Protein AF-A0A7C1R5R1-F1 (afdb_monomer_lite)

pLDDT: mean 73.98, std 12.78, range [37.12, 89.31]

Sequence (81 aa):
MASKSESKEIPIQQLYLSSYQIAILEKLKEFGSLTRRELVNCLNLQKLKLITKYSKGVGKRGRPYVYFKIKEGIKIKEENL

Foldseek 3Di:
DPPPLAQDEDEPVVLPDDPLLVVVLVVCVVVVKDFCVSCVPVPVCVVVVQKDKDFDDQDPPRDTTIMIHGDPSYDHDHPDD

Structure (mmCIF, N/CA/C/O backbone):
data_AF-A0A7C1R5R1-F1
#
_entry.id   AF-A0A7C1R5R1-F1
#
loop_
_atom_site.group_PDB
_atom_site.id
_atom_site.type_symbol
_atom_site.label_atom_id
_atom_site.label_alt_id
_atom_site.label_comp_id
_atom_site.label_asym_id
_atom_site.label_entity_id
_atom_site.label_seq_id
_atom_site.pdbx_PDB_ins_code
_atom_site.Cartn_x
_atom_site.Cartn_y
_atom_site.Cartn_z
_atom_site.occupancy
_atom_site.B_iso_or_equiv
_atom_site.auth_seq_id
_atom_site.auth_comp_id
_atom_site.auth_asym_id
_atom_site.auth_atom_id
_atom_site.pdbx_PDB_model_num
ATOM 1 N N . MET A 1 1 ? -20.755 18.574 -12.278 1.00 37.12 1 MET A N 1
ATOM 2 C CA . MET A 1 1 ? -20.899 18.436 -10.812 1.00 37.12 1 MET A CA 1
ATOM 3 C C . MET A 1 1 ? -19.718 17.630 -10.290 1.00 37.12 1 MET A C 1
ATOM 5 O O . MET A 1 1 ? -19.711 16.419 -10.441 1.00 37.12 1 MET A O 1
ATOM 9 N N . ALA A 1 2 ? -18.677 18.288 -9.775 1.00 45.03 2 ALA A N 1
ATOM 10 C CA . ALA A 1 2 ? -17.570 17.591 -9.122 1.00 45.03 2 ALA A CA 1
ATOM 11 C C . ALA A 1 2 ? -18.012 17.250 -7.694 1.00 45.03 2 ALA A C 1
ATOM 13 O O . ALA A 1 2 ? -18.141 18.137 -6.851 1.00 45.03 2 ALA A O 1
ATOM 14 N N . SER A 1 3 ? -18.334 15.983 -7.446 1.00 49.16 3 SER A N 1
ATOM 15 C CA . SER A 1 3 ? -18.634 15.486 -6.105 1.00 49.16 3 SER A CA 1
ATOM 16 C C . SER A 1 3 ? -17.417 15.728 -5.211 1.00 49.16 3 SER A C 1
ATOM 18 O O . SER A 1 3 ? -16.351 15.169 -5.473 1.00 49.16 3 SER A O 1
ATOM 20 N N . LYS A 1 4 ? -17.569 16.575 -4.183 1.00 51.25 4 LYS A N 1
ATOM 21 C CA . LYS A 1 4 ? -16.579 16.768 -3.115 1.00 51.25 4 LYS A CA 1
ATOM 22 C C . LYS A 1 4 ? -16.181 15.386 -2.600 1.00 51.25 4 LYS A C 1
ATOM 24 O O . LYS A 1 4 ? -17.013 14.679 -2.043 1.00 51.25 4 LYS A O 1
ATOM 29 N N . SER A 1 5 ? -14.937 14.980 -2.834 1.00 53.97 5 SER A N 1
ATOM 30 C CA . SER A 1 5 ? -14.385 13.756 -2.264 1.00 53.97 5 SER A CA 1
ATOM 31 C C . SER A 1 5 ? -14.292 13.954 -0.754 1.00 53.97 5 SER A C 1
ATOM 33 O O . SER A 1 5 ? -13.323 14.534 -0.258 1.00 53.97 5 SER A O 1
ATOM 35 N N . GLU A 1 6 ? -15.337 13.552 -0.034 1.00 54.19 6 GLU A N 1
ATOM 36 C CA . GLU A 1 6 ? -15.352 13.534 1.423 1.00 54.19 6 GLU A CA 1
ATOM 37 C C . GLU A 1 6 ? -14.133 12.750 1.905 1.00 54.19 6 GLU A C 1
ATOM 39 O O . GLU A 1 6 ? -13.967 11.561 1.620 1.00 54.19 6 GLU A O 1
ATOM 44 N N . SER A 1 7 ? -13.229 13.464 2.572 1.00 58.81 7 SER A N 1
ATOM 45 C CA . SER A 1 7 ? -12.040 12.863 3.156 1.00 58.81 7 SER A CA 1
ATOM 46 C C . SER A 1 7 ? -12.505 12.008 4.327 1.00 58.81 7 SER A C 1
ATOM 48 O O . SER A 1 7 ? -13.004 12.552 5.309 1.00 58.81 7 SER A O 1
ATOM 50 N N . LYS A 1 8 ? -12.372 10.685 4.233 1.00 63.44 8 LYS A N 1
ATOM 51 C CA . LYS A 1 8 ? -12.628 9.803 5.371 1.00 63.44 8 LYS A CA 1
ATOM 52 C C . LYS A 1 8 ? -11.389 9.820 6.249 1.00 63.44 8 LYS A C 1
ATOM 54 O O . LYS A 1 8 ? -10.322 9.347 5.849 1.00 63.44 8 LYS A O 1
ATOM 59 N N . GLU A 1 9 ? -11.532 10.425 7.417 1.00 63.06 9 GLU A N 1
ATOM 60 C CA . GLU A 1 9 ? -10.520 10.381 8.460 1.00 63.06 9 GLU A CA 1
ATOM 61 C C . GLU A 1 9 ? -10.675 9.059 9.202 1.00 63.06 9 GLU A C 1
ATOM 63 O O . GLU A 1 9 ? -11.754 8.751 9.706 1.00 63.06 9 GLU A O 1
ATOM 68 N N . ILE A 1 10 ? -9.624 8.241 9.194 1.00 66.38 10 ILE A N 1
ATOM 69 C CA . ILE A 1 10 ? -9.629 6.949 9.882 1.00 66.38 10 ILE A CA 1
ATOM 70 C C . ILE A 1 10 ? -8.563 7.021 10.976 1.00 66.38 10 ILE A C 1
ATOM 72 O O . ILE A 1 10 ? -7.383 7.179 10.637 1.00 66.38 10 ILE A O 1
ATOM 76 N N . PRO A 1 11 ? -8.942 6.934 12.262 1.00 62.53 11 PRO A N 1
ATOM 77 C CA . PRO A 1 11 ? -7.970 6.885 13.343 1.00 62.53 11 PRO A CA 1
ATOM 78 C C . PRO A 1 11 ? -7.217 5.549 13.291 1.00 62.53 11 PRO A C 1
ATOM 80 O O . PRO A 1 11 ? -7.815 4.479 13.152 1.00 62.53 11 PRO A O 1
ATOM 83 N N . ILE A 1 12 ? -5.885 5.604 13.398 1.00 64.25 12 ILE A N 1
ATOM 84 C CA . ILE A 1 12 ? -4.999 4.425 13.303 1.00 64.25 12 ILE A CA 1
ATOM 85 C C . ILE A 1 12 ? -5.375 3.356 14.341 1.00 64.25 12 ILE A C 1
ATOM 87 O O . ILE A 1 12 ? -5.333 2.161 14.044 1.00 64.25 12 ILE A O 1
ATOM 91 N N . GLN A 1 13 ? -5.802 3.791 15.530 1.00 58.72 13 GLN A N 1
ATOM 92 C CA . GLN A 1 13 ? -6.145 2.936 16.668 1.00 58.72 13 GLN A CA 1
ATOM 93 C C . GLN A 1 13 ? -7.319 1.981 16.373 1.00 58.72 13 GLN A C 1
ATOM 95 O O . GLN A 1 13 ? -7.357 0.875 16.906 1.00 58.72 13 GLN A O 1
ATOM 100 N N . GLN A 1 14 ? -8.238 2.346 15.468 1.00 58.19 14 GLN A N 1
ATOM 101 C CA . GLN A 1 14 ? -9.391 1.506 15.108 1.00 58.19 14 GLN A CA 1
ATOM 102 C C . GLN A 1 14 ? -9.040 0.343 14.167 1.00 58.19 14 GLN A C 1
ATOM 104 O O . GLN A 1 14 ? -9.833 -0.584 14.012 1.00 58.19 14 GLN A O 1
ATOM 109 N N . LEU A 1 15 ? -7.875 0.374 13.513 1.00 66.38 15 LEU A N 1
ATOM 110 C CA . LEU A 1 15 ? -7.536 -0.577 12.449 1.00 66.38 15 LEU A CA 1
ATOM 111 C C . LEU A 1 15 ? -6.761 -1.816 12.935 1.00 66.38 15 LEU A C 1
ATOM 113 O O . LEU A 1 15 ? -6.464 -2.675 12.106 1.00 66.38 15 LEU A O 1
ATOM 117 N N . TYR A 1 16 ? -6.440 -1.924 14.236 1.00 69.94 16 TYR A N 1
ATOM 118 C CA . TYR A 1 16 ? -5.632 -3.016 14.819 1.00 69.94 16 TYR A CA 1
ATOM 119 C C . TYR A 1 16 ? -4.395 -3.358 13.964 1.00 69.94 16 TYR A C 1
ATOM 121 O O . TYR A 1 16 ? -4.098 -4.522 13.681 1.00 69.94 16 TYR A O 1
ATOM 129 N N . LEU A 1 17 ? -3.694 -2.326 13.484 1.00 73.81 17 LEU A N 1
ATOM 130 C CA . LEU A 1 17 ? -2.539 -2.504 12.610 1.00 73.81 17 LEU A CA 1
ATOM 131 C C . LEU A 1 17 ? -1.330 -2.993 13.409 1.00 73.81 17 LEU A C 1
ATOM 133 O O . LEU A 1 17 ? -1.053 -2.530 14.512 1.00 73.81 17 LEU A O 1
ATOM 137 N N . SER A 1 18 ? -0.568 -3.907 12.814 1.00 79.88 18 SER A N 1
ATOM 138 C CA . SER A 1 18 ? 0.736 -4.308 13.350 1.00 79.88 18 SER A CA 1
ATOM 139 C C . SER A 1 18 ? 1.731 -3.141 13.272 1.00 79.88 18 SER A C 1
ATOM 141 O O . SER A 1 18 ? 1.677 -2.350 12.329 1.00 79.88 18 SER A O 1
ATOM 143 N N . SER A 1 19 ? 2.700 -3.079 14.190 1.00 80.56 19 SER A N 1
ATOM 144 C CA . SER A 1 19 ? 3.807 -2.103 14.174 1.00 80.56 19 SER A CA 1
ATOM 145 C C . SER A 1 19 ? 4.507 -2.004 12.813 1.00 80.56 19 SER A C 1
ATOM 147 O O . SER A 1 19 ? 4.815 -0.916 12.336 1.00 80.56 19 SER A O 1
ATOM 149 N N . TYR A 1 20 ? 4.675 -3.133 12.122 1.00 80.06 20 TYR A N 1
ATOM 150 C CA . TYR A 1 20 ? 5.242 -3.165 10.775 1.00 80.06 20 TYR A CA 1
ATOM 151 C C . TYR A 1 20 ? 4.346 -2.477 9.727 1.00 80.06 20 TYR A C 1
ATOM 153 O O . TYR A 1 20 ? 4.834 -1.820 8.809 1.00 80.06 20 TYR A O 1
ATOM 161 N N . GLN A 1 21 ? 3.024 -2.618 9.850 1.00 77.56 21 GLN A N 1
ATOM 162 C CA . GLN A 1 21 ? 2.064 -1.972 8.950 1.00 77.56 21 GLN A CA 1
ATOM 163 C C . GLN A 1 21 ? 2.019 -0.458 9.178 1.00 77.56 21 GLN A C 1
ATOM 165 O O . GLN A 1 21 ? 1.890 0.285 8.206 1.00 77.56 21 GLN A O 1
ATOM 170 N N . ILE A 1 22 ? 2.175 -0.017 10.430 1.00 81.19 22 ILE A N 1
ATOM 171 C CA . ILE A 1 22 ? 2.302 1.400 10.797 1.00 81.19 22 ILE A CA 1
ATOM 172 C C . ILE A 1 22 ? 3.561 1.993 10.153 1.00 81.19 22 ILE A C 1
ATOM 174 O O . ILE A 1 22 ? 3.452 2.944 9.383 1.00 81.19 22 ILE A O 1
ATOM 178 N N . ALA A 1 23 ? 4.717 1.345 10.327 1.00 82.25 23 ALA A N 1
ATOM 179 C CA . ALA A 1 23 ? 5.979 1.794 9.735 1.00 82.25 23 ALA A CA 1
ATOM 180 C C . ALA A 1 23 ? 5.918 1.912 8.198 1.00 82.25 23 ALA A C 1
ATOM 182 O O . ALA A 1 23 ? 6.576 2.750 7.585 1.00 82.25 23 ALA A O 1
ATOM 183 N N . ILE A 1 24 ? 5.120 1.071 7.534 1.00 81.31 24 ILE A N 1
ATOM 184 C CA . ILE A 1 24 ? 4.916 1.173 6.086 1.00 81.31 24 ILE A CA 1
ATOM 185 C C . ILE A 1 24 ? 4.004 2.333 5.706 1.00 81.31 24 ILE A C 1
ATOM 187 O O . ILE A 1 24 ? 4.250 2.978 4.688 1.00 81.31 24 ILE A O 1
ATOM 191 N N . LEU A 1 25 ? 2.952 2.597 6.480 1.00 80.4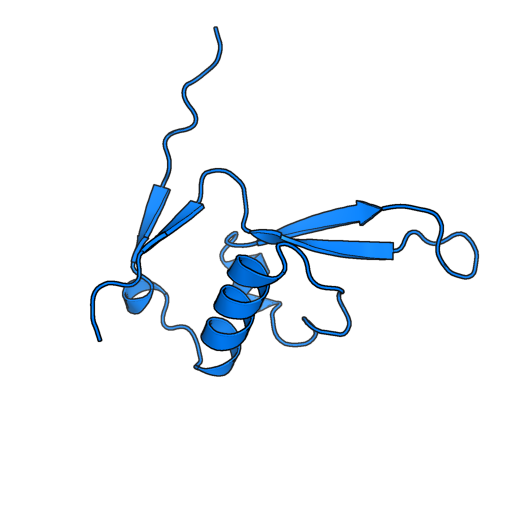4 25 LEU A N 1
ATOM 192 C CA . LEU A 1 25 ? 2.108 3.765 6.247 1.00 80.44 25 LEU A CA 1
ATOM 193 C C . LEU A 1 25 ? 2.907 5.057 6.410 1.00 80.44 25 LEU A C 1
ATOM 195 O O . LEU A 1 25 ? 2.767 5.944 5.574 1.00 80.44 25 LEU A O 1
ATOM 199 N N . GLU A 1 26 ? 3.782 5.132 7.409 1.00 82.50 26 GLU A N 1
ATOM 200 C CA . GLU A 1 26 ? 4.716 6.249 7.595 1.00 82.50 26 GLU A CA 1
ATOM 201 C C . GLU A 1 26 ? 5.638 6.415 6.386 1.00 82.50 26 GLU A C 1
ATOM 203 O O . GLU A 1 26 ? 5.676 7.485 5.783 1.00 82.50 26 GLU A O 1
ATOM 208 N N . LYS A 1 27 ? 6.278 5.334 5.923 1.00 84.00 27 LYS A N 1
ATOM 209 C CA . LYS A 1 27 ? 7.088 5.375 4.694 1.00 84.00 27 LYS A CA 1
ATOM 210 C C . LYS A 1 27 ? 6.276 5.794 3.467 1.00 84.00 27 LYS A C 1
ATOM 212 O O . LYS A 1 27 ? 6.778 6.509 2.610 1.00 84.00 27 LYS A O 1
ATOM 217 N N . LEU A 1 28 ? 5.019 5.370 3.349 1.00 83.00 28 LEU A N 1
ATOM 218 C CA . LEU A 1 28 ? 4.150 5.807 2.254 1.00 83.00 28 LEU A CA 1
ATOM 219 C C . LEU A 1 28 ? 3.765 7.287 2.364 1.00 83.00 28 LEU A C 1
ATOM 221 O O . LEU A 1 28 ? 3.589 7.919 1.326 1.00 83.00 28 LEU A O 1
ATOM 225 N N . LYS A 1 29 ? 3.637 7.837 3.579 1.00 82.44 29 LYS A N 1
ATOM 226 C CA . LYS A 1 29 ? 3.452 9.281 3.796 1.00 82.44 29 LYS A CA 1
ATOM 227 C C . LYS A 1 29 ? 4.708 10.057 3.388 1.00 82.44 29 LYS A C 1
ATOM 229 O O . LYS A 1 29 ? 4.582 11.070 2.713 1.00 82.44 29 LYS A O 1
ATOM 234 N N . GLU A 1 30 ? 5.888 9.568 3.763 1.00 83.56 30 GLU A N 1
ATOM 235 C CA . GLU A 1 30 ? 7.173 10.236 3.521 1.00 83.56 30 GLU A CA 1
ATOM 236 C C . GLU A 1 30 ? 7.608 10.168 2.047 1.00 83.56 30 GLU A C 1
ATOM 238 O O . GLU A 1 30 ? 7.863 11.191 1.417 1.00 83.56 30 GLU A O 1
ATOM 243 N N . PHE A 1 31 ? 7.641 8.967 1.460 1.00 83.12 31 PHE A N 1
ATOM 244 C CA . PHE A 1 31 ? 8.124 8.739 0.092 1.00 83.12 31 PHE A CA 1
ATOM 245 C C . PHE A 1 31 ? 7.020 8.840 -0.973 1.00 83.12 31 PHE A C 1
ATOM 247 O O . PHE A 1 31 ? 7.300 8.832 -2.174 1.00 83.12 31 PHE A O 1
ATOM 254 N N . GLY A 1 32 ? 5.747 8.873 -0.567 1.00 79.50 32 GLY A N 1
ATOM 255 C CA . GLY A 1 32 ? 4.573 8.958 -1.446 1.00 79.50 32 GLY A CA 1
ATOM 256 C C . GLY A 1 32 ? 4.222 7.663 -2.195 1.00 79.50 32 GLY A C 1
ATOM 257 O O . GLY A 1 32 ? 3.048 7.407 -2.480 1.00 79.50 32 GLY A O 1
ATOM 258 N N . SER A 1 33 ? 5.209 6.819 -2.510 1.00 81.19 33 SER A N 1
ATOM 259 C CA . SER A 1 33 ? 4.982 5.526 -3.157 1.00 81.19 33 SER A CA 1
ATOM 260 C C . SER A 1 33 ? 6.061 4.496 -2.852 1.00 81.19 33 SER A C 1
ATOM 262 O O . SER A 1 33 ? 7.236 4.837 -2.780 1.00 81.19 33 SER A O 1
ATOM 264 N N . LEU A 1 34 ? 5.662 3.228 -2.736 1.00 83.06 34 LEU A N 1
ATOM 265 C CA . LEU A 1 34 ? 6.576 2.103 -2.518 1.00 83.06 34 LEU A CA 1
ATOM 266 C C . LEU A 1 34 ? 6.342 0.990 -3.540 1.00 83.06 34 LEU A C 1
ATOM 268 O O . LEU A 1 34 ? 5.242 0.819 -4.078 1.00 83.06 34 LEU A O 1
ATOM 272 N N . THR A 1 35 ? 7.381 0.206 -3.803 1.00 81.38 35 THR A N 1
ATOM 273 C CA . THR A 1 35 ? 7.319 -0.958 -4.690 1.00 81.38 35 THR A CA 1
ATOM 274 C C . THR A 1 35 ? 6.727 -2.176 -3.985 1.00 81.38 35 THR A C 1
ATOM 276 O O . THR A 1 35 ? 6.770 -2.315 -2.764 1.00 81.38 35 THR A O 1
ATOM 279 N N . ARG A 1 36 ? 6.233 -3.149 -4.764 1.00 74.00 36 ARG A N 1
ATOM 280 C CA . ARG A 1 36 ? 5.738 -4.426 -4.212 1.00 74.00 36 ARG A CA 1
ATOM 281 C C . ARG A 1 36 ? 6.770 -5.148 -3.333 1.00 74.00 36 ARG A C 1
ATOM 283 O O . ARG A 1 36 ? 6.370 -5.826 -2.395 1.00 74.00 36 ARG A O 1
ATOM 290 N N . ARG A 1 37 ? 8.068 -5.026 -3.641 1.00 73.06 37 ARG A N 1
ATOM 291 C CA . ARG A 1 37 ? 9.149 -5.681 -2.883 1.00 73.06 37 ARG A CA 1
ATOM 292 C C . ARG A 1 37 ? 9.297 -5.090 -1.480 1.00 73.06 37 ARG A C 1
ATOM 294 O O . ARG A 1 37 ? 9.590 -5.823 -0.547 1.00 73.06 37 ARG A O 1
ATOM 301 N N . GLU A 1 38 ? 9.043 -3.797 -1.335 1.00 71.38 38 GLU A N 1
ATOM 302 C CA . GLU A 1 38 ? 9.033 -3.106 -0.040 1.00 71.38 38 GLU A CA 1
ATOM 303 C C . GLU A 1 38 ? 7.725 -3.354 0.731 1.00 71.38 38 GLU A C 1
ATOM 305 O O . GLU A 1 38 ? 7.677 -3.190 1.943 1.00 71.38 38 GLU A O 1
ATOM 310 N N . LEU A 1 39 ? 6.677 -3.811 0.033 1.00 71.94 39 LEU A N 1
ATOM 311 C CA . LEU A 1 39 ? 5.314 -4.011 0.537 1.00 71.94 39 LEU A CA 1
ATOM 312 C C . LEU A 1 39 ? 4.894 -5.483 0.673 1.00 71.94 39 LEU A C 1
ATOM 314 O O . LEU A 1 39 ? 3.699 -5.767 0.784 1.00 71.94 39 LEU A O 1
ATOM 318 N N . VAL A 1 40 ? 5.836 -6.432 0.652 1.00 65.00 40 VAL A N 1
ATOM 319 C CA . VAL A 1 40 ? 5.549 -7.884 0.585 1.00 65.00 40 VAL A CA 1
ATOM 320 C C . VAL A 1 40 ? 4.574 -8.354 1.677 1.00 65.00 40 VAL A C 1
ATOM 322 O O . VAL A 1 40 ? 3.742 -9.218 1.410 1.00 65.00 40 VAL A O 1
ATOM 325 N N . ASN A 1 41 ? 4.576 -7.714 2.850 1.00 62.41 41 ASN A N 1
ATOM 326 C CA . ASN A 1 41 ? 3.717 -8.072 3.985 1.00 62.41 41 ASN A CA 1
ATOM 327 C C . ASN A 1 41 ? 2.457 -7.187 4.147 1.00 62.41 41 ASN A C 1
ATOM 329 O O . ASN A 1 41 ? 1.722 -7.320 5.124 1.00 62.41 41 ASN A O 1
ATOM 333 N N . CYS A 1 42 ? 2.150 -6.308 3.187 1.00 63.12 42 CYS A N 1
ATOM 334 C CA . CYS A 1 42 ? 1.049 -5.334 3.282 1.00 63.12 42 CYS A CA 1
ATOM 335 C C . CYS A 1 42 ? -0.243 -5.722 2.562 1.00 63.12 42 CYS A C 1
ATOM 337 O O . CYS A 1 42 ? -1.113 -4.872 2.355 1.00 63.12 42 CYS A O 1
ATOM 339 N N . LEU A 1 43 ? -0.428 -7.008 2.247 1.00 66.94 43 LEU A N 1
ATOM 340 C CA . LEU A 1 43 ? -1.699 -7.536 1.730 1.00 66.94 43 LEU A CA 1
ATOM 341 C C . LEU A 1 43 ? -2.901 -7.096 2.581 1.00 66.94 43 LEU A C 1
ATOM 343 O O . LEU A 1 43 ? -3.967 -6.811 2.040 1.00 66.94 43 LEU A O 1
ATOM 347 N N . ASN A 1 44 ? -2.718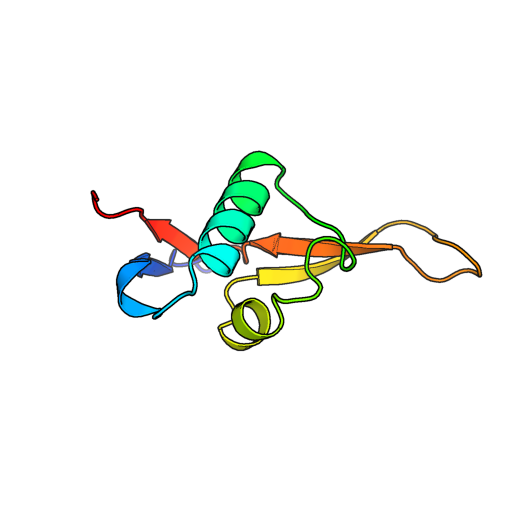 -6.966 3.896 1.00 71.94 44 ASN A N 1
ATOM 348 C CA . ASN A 1 44 ? -3.767 -6.517 4.80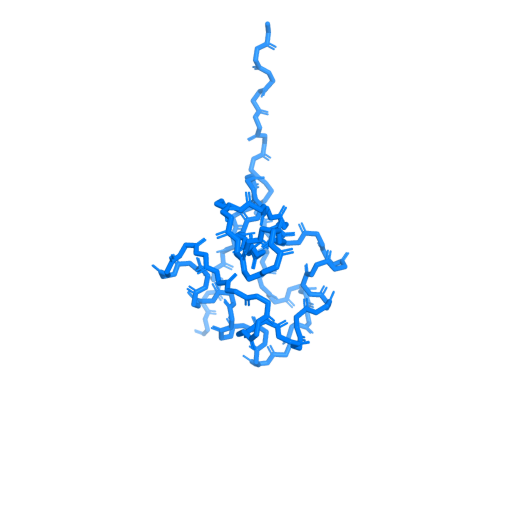8 1.00 71.94 44 ASN A CA 1
ATOM 349 C C . ASN A 1 44 ? -4.134 -5.036 4.609 1.00 71.94 44 ASN A C 1
ATOM 351 O O . ASN A 1 44 ? -5.319 -4.720 4.580 1.00 71.94 44 ASN A O 1
ATOM 355 N N . LEU A 1 45 ? -3.170 -4.142 4.347 1.00 75.38 45 LEU A N 1
ATOM 356 C CA . LEU A 1 45 ? -3.454 -2.726 4.051 1.00 75.38 45 LEU A CA 1
ATOM 357 C C . LEU A 1 45 ? -4.251 -2.563 2.749 1.00 75.38 45 LEU A C 1
ATOM 359 O O . LEU A 1 45 ? -5.130 -1.705 2.647 1.00 75.38 45 LEU A O 1
ATOM 363 N N . GLN A 1 46 ? -3.973 -3.413 1.755 1.00 77.06 46 GLN A N 1
ATOM 364 C CA . GLN A 1 46 ? -4.742 -3.437 0.514 1.00 77.06 46 GLN A CA 1
ATOM 365 C C . GLN A 1 46 ? -6.164 -3.978 0.738 1.00 77.06 46 GLN A C 1
ATOM 367 O O . GLN A 1 46 ? -7.118 -3.406 0.210 1.00 77.06 46 GLN A O 1
ATOM 372 N N . LYS A 1 47 ? -6.328 -5.038 1.544 1.00 78.12 47 LYS A N 1
ATOM 373 C CA . LYS A 1 47 ? -7.650 -5.574 1.928 1.00 78.12 47 LYS A CA 1
ATOM 374 C C . LYS A 1 47 ? -8.494 -4.538 2.677 1.00 78.12 47 LYS A C 1
ATOM 376 O O . LYS A 1 47 ? -9.678 -4.403 2.387 1.00 78.12 47 LYS A O 1
ATOM 381 N N . LEU A 1 48 ? -7.865 -3.755 3.554 1.00 78.25 48 LEU A N 1
ATOM 382 C CA . LEU A 1 48 ? -8.479 -2.635 4.279 1.00 78.25 48 LEU A CA 1
ATOM 383 C C . LEU A 1 48 ? -8.765 -1.410 3.389 1.00 78.25 48 LEU A C 1
ATOM 385 O O . LEU A 1 48 ? -9.303 -0.415 3.863 1.00 78.25 48 LEU A O 1
ATOM 389 N N . LYS A 1 49 ? -8.435 -1.469 2.090 1.00 81.56 49 LYS A N 1
ATOM 390 C CA . LYS A 1 49 ? -8.644 -0.395 1.102 1.00 81.56 49 LYS A CA 1
ATOM 391 C C . LYS A 1 49 ? -7.946 0.928 1.461 1.00 81.56 49 LYS A C 1
ATOM 393 O O . LYS A 1 49 ? -8.362 1.974 0.965 1.00 81.56 49 LYS A O 1
ATOM 398 N N . LEU A 1 50 ? -6.874 0.874 2.260 1.00 82.31 50 LEU A N 1
ATOM 399 C CA . LEU A 1 50 ? -6.087 2.043 2.686 1.00 82.31 50 LEU A CA 1
ATOM 400 C C . LEU A 1 50 ? -5.091 2.503 1.615 1.00 82.31 50 LEU A C 1
ATOM 402 O O . LEU A 1 50 ? -4.791 3.689 1.490 1.00 82.31 50 LEU A O 1
ATOM 406 N N . ILE A 1 51 ? -4.600 1.557 0.817 1.00 85.94 51 ILE A N 1
ATOM 407 C CA . ILE A 1 51 ? -3.634 1.795 -0.257 1.00 85.94 51 ILE A CA 1
ATOM 408 C C . ILE A 1 51 ? -4.212 1.387 -1.612 1.00 85.94 51 ILE A C 1
ATOM 410 O O . ILE A 1 51 ? -5.064 0.502 -1.715 1.00 85.94 51 ILE A O 1
ATOM 414 N N . THR A 1 52 ? -3.722 2.018 -2.673 1.00 87.19 52 THR A N 1
ATOM 415 C CA . THR A 1 52 ? -4.079 1.728 -4.064 1.00 87.19 52 THR A CA 1
ATOM 416 C C . THR A 1 52 ? -2.848 1.348 -4.866 1.00 87.19 52 THR A C 1
ATOM 418 O O . THR A 1 52 ? -1.771 1.909 -4.679 1.00 87.19 52 THR A O 1
ATOM 421 N N . LYS A 1 53 ? -3.020 0.376 -5.763 1.00 89.00 53 LYS A N 1
ATOM 422 C CA . LYS A 1 53 ? -1.987 -0.094 -6.687 1.00 89.00 53 LYS A CA 1
ATOM 423 C C . LYS A 1 53 ? -2.049 0.716 -7.977 1.00 89.00 53 LYS A C 1
ATOM 425 O O . LYS A 1 53 ? -3.134 0.883 -8.528 1.00 89.00 53 LYS A O 1
ATOM 430 N N . TYR A 1 54 ? -0.899 1.111 -8.505 1.00 89.19 54 TYR A N 1
ATOM 431 C CA . TYR A 1 54 ? -0.782 1.669 -9.850 1.00 89.19 54 TYR A CA 1
ATOM 432 C C . TYR A 1 54 ? 0.479 1.150 -10.545 1.00 89.19 54 TYR A C 1
ATOM 434 O O . TYR A 1 54 ? 1.416 0.664 -9.909 1.00 89.19 54 TYR A O 1
ATOM 442 N N . SER A 1 55 ? 0.479 1.205 -11.873 1.00 89.12 55 SER A N 1
ATOM 443 C CA . SER A 1 55 ? 1.594 0.768 -12.710 1.00 89.12 55 SER A CA 1
ATOM 444 C C . SER A 1 55 ? 2.219 1.960 -13.418 1.00 89.12 55 SER A C 1
ATOM 446 O O . SER A 1 55 ? 1.493 2.806 -13.937 1.00 89.12 55 SER A O 1
ATOM 448 N N . LYS A 1 56 ? 3.551 2.024 -13.464 1.00 87.94 56 LYS A N 1
ATOM 449 C CA . LYS A 1 56 ? 4.279 3.105 -14.139 1.00 87.94 56 LYS A CA 1
ATOM 450 C C . LYS A 1 56 ? 5.456 2.555 -14.941 1.00 87.94 56 LYS A C 1
ATOM 452 O O . LYS A 1 56 ? 6.212 1.719 -14.450 1.00 87.94 56 LYS A O 1
ATOM 457 N N . GLY A 1 57 ? 5.614 3.081 -16.156 1.00 85.75 57 GLY A N 1
ATOM 458 C CA . GLY A 1 57 ? 6.733 2.781 -17.050 1.00 85.75 57 GLY A CA 1
ATOM 459 C C . GLY A 1 57 ? 6.759 1.342 -17.570 1.00 85.75 57 GLY A C 1
ATOM 460 O O . GLY A 1 57 ? 5.851 0.549 -17.321 1.00 85.75 57 GLY A O 1
ATOM 461 N N . VAL A 1 58 ? 7.833 1.013 -18.287 1.00 85.88 58 VAL A N 1
ATOM 462 C CA . VAL A 1 58 ? 8.118 -0.338 -18.783 1.00 85.88 58 VAL A CA 1
ATOM 463 C C . VAL A 1 58 ? 9.225 -0.935 -17.923 1.00 85.88 58 VAL A C 1
ATOM 465 O O . VAL A 1 58 ? 10.317 -0.382 -17.823 1.00 85.88 58 VAL A O 1
ATOM 468 N N . GLY A 1 59 ? 8.934 -2.047 -17.258 1.00 80.06 59 GLY A N 1
ATOM 469 C CA . GLY A 1 59 ? 9.913 -2.812 -16.495 1.00 80.06 59 GLY A CA 1
ATOM 470 C C . GLY A 1 59 ? 10.453 -4.003 -17.284 1.00 80.06 59 GLY A C 1
ATOM 471 O O . GLY A 1 59 ? 10.273 -4.132 -18.498 1.00 80.06 59 GLY A O 1
ATOM 472 N N . LYS A 1 60 ? 11.152 -4.903 -16.584 1.00 83.81 60 LYS A N 1
ATOM 473 C CA . LYS A 1 60 ? 11.816 -6.052 -17.215 1.00 83.81 60 LYS A CA 1
ATOM 474 C C . LYS A 1 60 ? 10.813 -6.938 -17.962 1.00 83.81 60 LYS A C 1
ATOM 476 O O . LYS A 1 60 ? 9.730 -7.233 -17.456 1.00 83.81 60 LYS A O 1
ATOM 481 N N . ARG A 1 61 ? 11.221 -7.422 -19.142 1.00 86.94 61 ARG A N 1
ATOM 482 C CA . ARG A 1 61 ? 10.419 -8.308 -20.011 1.00 86.94 61 ARG A CA 1
ATOM 483 C C . ARG A 1 61 ? 9.070 -7.695 -20.428 1.00 86.94 61 ARG A C 1
ATOM 485 O O . ARG A 1 61 ? 8.079 -8.410 -20.527 1.00 86.94 61 ARG A O 1
ATOM 492 N N . GLY A 1 62 ? 9.013 -6.371 -20.589 1.00 85.38 62 GLY A N 1
ATOM 493 C CA . GLY A 1 62 ? 7.798 -5.654 -20.995 1.00 85.38 62 GLY A CA 1
ATOM 494 C C . GLY A 1 62 ? 6.729 -5.532 -19.904 1.00 85.38 62 GLY A C 1
ATOM 495 O O . GLY A 1 62 ? 5.637 -5.043 -20.171 1.00 85.38 62 GLY A O 1
ATOM 496 N N . ARG A 1 63 ? 7.011 -5.962 -18.666 1.00 83.88 63 ARG A N 1
ATOM 497 C CA . ARG A 1 63 ? 6.059 -5.851 -17.552 1.00 83.88 63 ARG A CA 1
ATOM 498 C C . ARG A 1 63 ? 6.247 -4.519 -16.836 1.00 83.88 63 ARG A C 1
ATOM 500 O O . ARG A 1 63 ? 7.375 -4.229 -16.453 1.00 83.88 63 ARG A O 1
ATOM 507 N N . PRO A 1 64 ? 5.194 -3.723 -16.604 1.00 89.31 64 PRO A N 1
ATOM 508 C CA . PRO A 1 64 ? 5.336 -2.428 -15.948 1.00 89.31 64 PRO A CA 1
ATOM 509 C C . PRO A 1 64 ? 5.751 -2.572 -14.479 1.00 89.31 64 PRO A C 1
ATOM 511 O O . PRO A 1 64 ? 5.447 -3.578 -13.827 1.00 89.31 64 PRO A O 1
ATOM 514 N N . TYR A 1 65 ? 6.412 -1.548 -13.934 1.00 86.50 65 TYR A N 1
ATOM 515 C CA . TYR A 1 65 ? 6.686 -1.493 -12.500 1.00 86.50 65 TYR A CA 1
ATOM 516 C C . TYR A 1 65 ? 5.397 -1.220 -11.733 1.00 86.50 65 TYR A C 1
ATOM 518 O O . TYR A 1 65 ? 4.571 -0.403 -12.142 1.00 86.50 65 TYR A O 1
ATOM 526 N N . VAL A 1 66 ? 5.231 -1.925 -10.616 1.00 87.06 66 VAL A N 1
ATOM 527 C CA . VAL A 1 66 ? 4.039 -1.847 -9.773 1.00 87.06 66 VAL A CA 1
ATOM 528 C C . VAL A 1 66 ? 4.388 -1.138 -8.478 1.00 87.06 66 VAL A C 1
ATOM 530 O O . VAL A 1 66 ? 5.266 -1.584 -7.733 1.00 87.06 66 VAL A O 1
ATOM 533 N N . TYR A 1 67 ? 3.640 -0.078 -8.214 1.00 87.44 67 TYR A N 1
ATOM 534 C CA . TYR A 1 67 ? 3.769 0.769 -7.044 1.00 87.44 67 TYR A CA 1
ATOM 535 C C . TYR A 1 67 ? 2.456 0.808 -6.276 1.00 87.44 67 TYR A C 1
ATOM 537 O O . TYR A 1 67 ? 1.382 0.497 -6.808 1.00 87.44 67 TYR A O 1
ATOM 545 N N . PHE A 1 68 ? 2.548 1.221 -5.022 1.00 87.62 68 PHE A N 1
ATOM 546 C CA . PHE A 1 68 ? 1.395 1.488 -4.187 1.00 87.62 68 PHE A CA 1
ATOM 547 C C . PHE A 1 68 ? 1.520 2.866 -3.559 1.00 87.62 68 PHE A C 1
ATOM 549 O O . PHE A 1 68 ? 2.616 3.288 -3.198 1.00 87.62 68 PHE A O 1
ATOM 556 N N . LYS A 1 69 ? 0.380 3.536 -3.423 1.00 87.94 69 LYS A N 1
ATOM 557 C CA . LYS A 1 69 ? 0.234 4.824 -2.741 1.00 87.94 69 LYS A CA 1
ATOM 558 C C . LYS A 1 69 ? -0.954 4.783 -1.789 1.00 87.94 69 LYS A C 1
ATOM 560 O O . LYS A 1 69 ? -1.852 3.952 -1.964 1.00 87.94 69 LYS A O 1
ATOM 565 N N . ILE A 1 70 ? -0.991 5.691 -0.816 1.00 86.75 70 ILE A N 1
ATOM 566 C CA . ILE A 1 70 ? -2.184 5.893 0.018 1.00 86.75 70 ILE A CA 1
ATOM 567 C C . ILE A 1 70 ? -3.356 6.261 -0.897 1.00 86.75 70 ILE A C 1
ATOM 569 O O . ILE A 1 70 ? -3.203 7.002 -1.871 1.00 86.75 70 ILE A O 1
ATOM 573 N N . LYS A 1 71 ? -4.521 5.667 -0.638 1.00 85.75 71 LYS A N 1
ATOM 574 C CA . LYS A 1 71 ? -5.720 5.927 -1.428 1.00 85.75 71 LYS A CA 1
ATOM 575 C C . LYS A 1 71 ? -6.156 7.382 -1.250 1.00 85.75 71 LYS A C 1
ATOM 577 O O . LYS A 1 71 ? -6.263 7.873 -0.130 1.00 85.75 71 LYS A O 1
ATOM 582 N N . GLU A 1 72 ? -6.453 8.047 -2.360 1.00 80.19 72 GLU A N 1
ATOM 583 C CA . GLU A 1 72 ? -6.968 9.417 -2.348 1.00 80.19 72 GLU A CA 1
ATOM 584 C C . GLU A 1 72 ? -8.268 9.506 -1.534 1.00 80.19 72 GLU A C 1
ATOM 586 O O . GLU A 1 72 ? -9.135 8.632 -1.618 1.00 80.19 72 GLU A O 1
ATOM 591 N N . GLY A 1 73 ? -8.375 10.551 -0.710 1.00 70.44 73 GLY A N 1
ATOM 592 C CA . GLY A 1 73 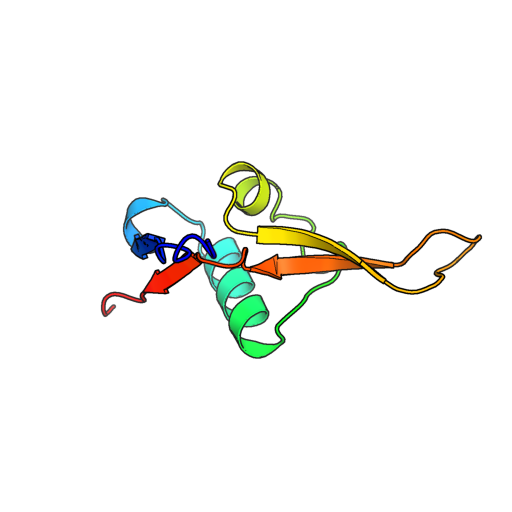? -9.498 10.753 0.206 1.00 70.44 73 GLY A CA 1
ATOM 593 C C . GLY A 1 73 ? -9.373 10.042 1.557 1.00 70.44 73 GLY A C 1
ATOM 594 O O . GLY A 1 73 ? 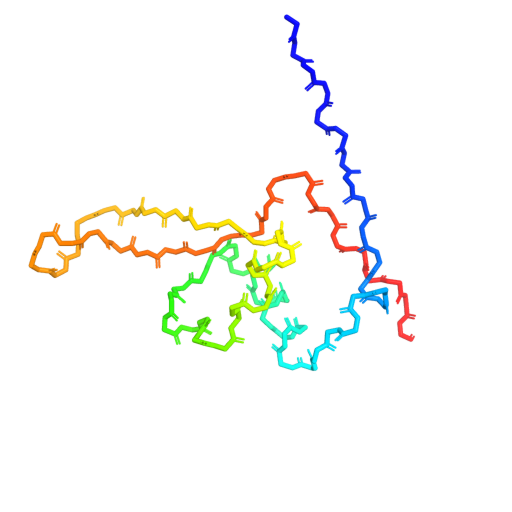-10.254 10.217 2.392 1.00 70.44 73 GLY A O 1
ATOM 595 N N . ILE A 1 74 ? -8.301 9.282 1.813 1.00 71.94 74 ILE A N 1
ATOM 596 C CA . ILE A 1 74 ? -8.008 8.747 3.149 1.00 71.94 74 ILE A CA 1
ATOM 597 C C . ILE A 1 74 ? -6.982 9.650 3.827 1.00 71.94 74 ILE A C 1
ATOM 599 O O . ILE A 1 74 ? -5.849 9.774 3.364 1.00 71.94 74 ILE A O 1
ATOM 603 N N . LYS A 1 75 ? -7.383 10.269 4.938 1.00 66.75 75 LYS A N 1
ATOM 604 C CA . LYS A 1 75 ? -6.474 11.000 5.825 1.00 66.75 75 LYS A CA 1
ATOM 605 C C . LYS A 1 75 ? -6.284 10.173 7.088 1.00 66.75 75 LYS A C 1
ATOM 607 O O . LYS A 1 75 ? -7.226 9.942 7.839 1.00 66.75 75 LYS A O 1
ATOM 612 N N . ILE A 1 76 ? -5.065 9.690 7.285 1.00 66.75 76 ILE A N 1
ATOM 613 C CA . ILE A 1 76 ? -4.699 8.898 8.456 1.00 66.75 76 ILE A CA 1
ATOM 614 C C . ILE A 1 76 ? -4.243 9.883 9.530 1.00 66.75 76 ILE A C 1
ATOM 616 O O . ILE A 1 76 ? -3.142 10.432 9.424 1.00 66.75 76 ILE A O 1
ATOM 620 N N . LYS A 1 77 ? -5.105 10.133 10.520 1.00 63.06 77 LYS A N 1
ATOM 621 C CA . LYS A 1 77 ? -4.773 10.952 11.688 1.00 63.06 77 LYS A CA 1
ATOM 622 C C . LYS A 1 77 ? -4.033 10.089 12.707 1.00 63.06 77 LYS A C 1
ATOM 624 O O . LYS A 1 77 ? -4.522 9.033 13.106 1.00 63.06 77 LYS A O 1
ATOM 629 N N . GLU A 1 78 ? -2.846 10.543 13.086 1.00 57.94 78 GLU A N 1
ATOM 630 C CA . GLU A 1 78 ? -2.180 10.097 14.306 1.00 57.94 78 GLU A CA 1
ATOM 631 C C . GLU A 1 78 ? -2.872 10.834 15.449 1.00 57.94 78 GLU A C 1
ATOM 633 O O . GLU A 1 78 ? -2.658 12.026 15.651 1.00 57.94 78 GLU A O 1
ATOM 638 N N . GLU A 1 79 ? -3.806 10.165 16.120 1.00 51.94 79 GLU A N 1
ATOM 639 C CA . GLU A 1 79 ? -4.262 10.6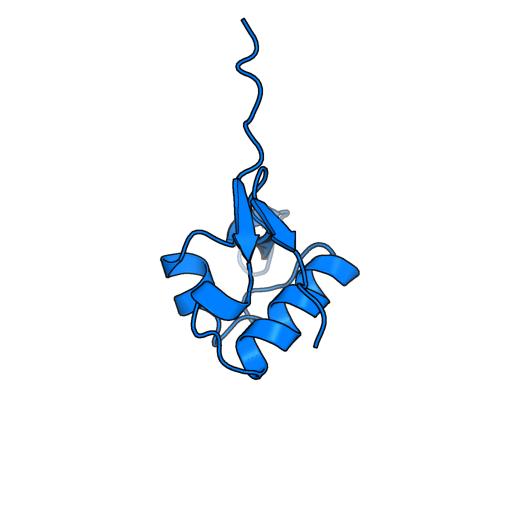46 17.420 1.00 51.94 79 GLU A CA 1
ATOM 640 C C . GLU A 1 79 ? -3.179 10.272 18.429 1.00 51.94 79 GLU A C 1
ATOM 642 O O . GLU A 1 79 ? -2.796 9.103 18.504 1.00 51.94 79 GLU A O 1
ATOM 647 N N . ASN A 1 80 ? -2.650 11.314 19.080 1.00 43.56 80 ASN A N 1
ATOM 648 C CA . ASN A 1 80 ? -1.500 11.337 19.983 1.00 43.56 80 ASN A CA 1
ATOM 649 C C . ASN A 1 80 ? -1.258 10.004 20.708 1.00 43.56 80 ASN A C 1
ATOM 651 O O . ASN A 1 80 ? -2.147 9.494 21.394 1.00 43.56 80 ASN A O 1
ATOM 655 N N . LEU A 1 81 ? -0.040 9.482 20.536 1.00 45.75 81 LEU A N 1
ATOM 656 C CA . LEU A 1 81 ? 0.548 8.473 21.417 1.00 45.75 81 LEU A CA 1
ATOM 657 C C . LEU A 1 81 ? 0.669 9.016 22.846 1.00 45.75 81 LEU A C 1
ATOM 659 O O . LEU A 1 81 ? 1.000 10.217 22.982 1.00 45.75 81 LEU A O 1
#

Secondary structure (DSSP, 8-state):
-------EEEEGGGGT--HHHHHHHHHHHHHS-EETTTTTT-HHHHHTT-EEEEEES--GGGPPEEEEEEPTTEEEE----

Radius of gyration: 14.18 Å; chains: 1; bounding box: 33×27×42 Å